Protein AF-A0A661IYS6-F1 (afdb_monomer_lite)

Radius of gyration: 34.58 Å; chains: 1; bounding box: 95×58×85 Å

pLDDT: mean 70.03, std 17.92, range [34.12, 94.81]

Secondary structure (DSSP, 8-state):
------------------PPP----------------PPP-PPPPPPPPP----PPPHHHHHTTSPPPPTTS--PPPS-TT--EEEEEEE--GGGGSS-SS-S-TTSSB-TTSPBPPTHHHHHHHHHHHHTTS-TTSEEEEEEEETTEEEEEEEEETT--

Sequence (160 aa):
MKYIYIFVAALLVWGCGSEPPSSTQSQSTSQSQSTSQAPTPQSPAPEPPPKVVKTKTREDWIRIWPEPDPSIVVELADNIYACNYLVIFDGSGSMNFDYCGAESNKIGRKANGEPMVRMDLILPAAQAFVDKVPPDANLGFMKFEGGKLYEVVPLGLNNR

Foldseek 3Di:
DDDDDDDDDDDDDDDDDDDDDDDDDDDDDDDDDDDDDDDDDDDDDDDPPDPPPPDQDPVNVVVVDDDDDPVDDDDDDPDPPAAWAEAEAEPPPCQQDDAPDDDDDPPQADPVGDGHGNVNVPVVVVVVVVVPRDQRHWYWYWYQDPNDIDTPGPTGHPPD

Structure (mmCIF, N/CA/C/O backbone):
data_AF-A0A661IYS6-F1
#
_entry.id   AF-A0A661IYS6-F1
#
loop_
_atom_site.group_PDB
_atom_site.id
_atom_site.type_symbol
_atom_site.label_atom_id
_atom_site.label_alt_id
_atom_site.label_comp_id
_atom_site.label_asym_id
_atom_site.label_entity_id
_atom_site.label_seq_id
_atom_site.pdbx_PDB_ins_code
_atom_site.Cartn_x
_atom_site.Cartn_y
_atom_site.Cartn_z
_atom_site.occupancy
_atom_site.B_iso_or_equiv
_atom_site.auth_seq_id
_atom_site.auth_comp_id
_atom_site.auth_asym_id
_atom_site.auth_atom_id
_atom_site.pdbx_PDB_model_num
ATOM 1 N N . MET A 1 1 ? 68.172 -14.689 -40.609 1.00 39.03 1 MET A N 1
ATOM 2 C CA .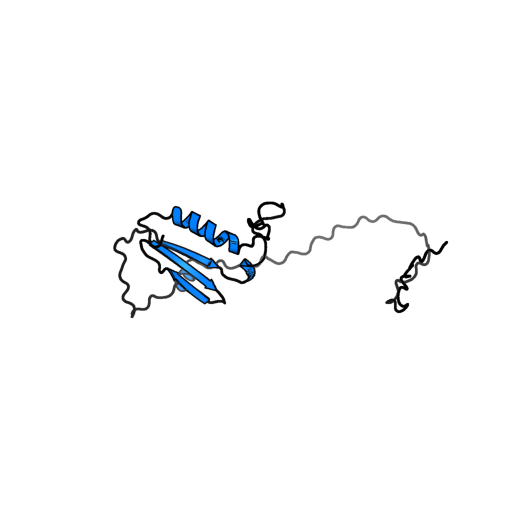 MET A 1 1 ? 67.458 -14.859 -41.895 1.00 39.03 1 MET A CA 1
ATOM 3 C C . MET A 1 1 ? 65.967 -14.778 -41.564 1.00 39.03 1 MET A C 1
ATOM 5 O O . MET A 1 1 ? 65.540 -15.567 -40.738 1.00 39.03 1 MET A O 1
ATOM 9 N N . LYS A 1 2 ? 65.294 -13.635 -41.804 1.00 40.12 2 LYS A N 1
ATOM 10 C CA . LYS A 1 2 ? 64.284 -13.430 -42.882 1.00 40.12 2 LYS A CA 1
ATOM 11 C C . LYS A 1 2 ? 63.330 -14.643 -42.963 1.00 40.12 2 LYS A C 1
ATOM 13 O O . LYS A 1 2 ? 63.818 -15.729 -43.228 1.00 40.12 2 LYS A O 1
ATOM 18 N N . TYR A 1 3 ? 62.027 -14.558 -42.676 1.00 51.91 3 TYR A N 1
ATOM 19 C CA . TYR A 1 3 ? 61.028 -13.702 -43.328 1.00 51.91 3 TYR A CA 1
ATOM 20 C C . TYR A 1 3 ? 59.819 -13.358 -42.437 1.00 51.91 3 TYR A C 1
ATOM 22 O O . TYR A 1 3 ? 59.390 -14.129 -41.587 1.00 51.91 3 TYR A O 1
ATOM 30 N N . ILE A 1 4 ? 59.291 -12.168 -42.711 1.00 53.62 4 ILE A N 1
ATOM 31 C CA . ILE A 1 4 ? 58.064 -11.541 -42.220 1.00 53.62 4 ILE A CA 1
ATOM 32 C C . ILE A 1 4 ? 56.862 -12.143 -42.966 1.00 53.62 4 ILE A C 1
ATOM 34 O O . ILE A 1 4 ? 56.908 -12.215 -44.191 1.00 53.62 4 ILE A O 1
ATOM 38 N N . TYR A 1 5 ? 55.778 -12.484 -42.262 1.00 55.62 5 TYR A N 1
ATOM 39 C CA . TYR A 1 5 ? 54.462 -12.711 -42.874 1.00 55.62 5 TYR A CA 1
ATOM 40 C C . TYR A 1 5 ? 53.433 -11.786 -42.222 1.00 55.62 5 TYR A C 1
ATOM 42 O O . TYR A 1 5 ? 53.013 -11.987 -41.086 1.00 55.62 5 TYR A O 1
ATOM 50 N N . ILE A 1 6 ? 53.071 -10.736 -42.957 1.00 54.62 6 ILE A N 1
ATOM 51 C CA . ILE A 1 6 ? 51.971 -9.823 -42.646 1.00 54.62 6 ILE A CA 1
ATOM 52 C C . ILE A 1 6 ? 50.702 -10.458 -43.221 1.00 54.62 6 ILE A C 1
ATOM 54 O O . ILE A 1 6 ? 50.593 -10.616 -44.436 1.00 54.62 6 ILE A O 1
ATOM 58 N N . PHE A 1 7 ? 49.739 -10.808 -42.369 1.00 50.75 7 PHE A N 1
ATOM 59 C CA . PHE A 1 7 ? 48.382 -11.143 -42.802 1.00 50.75 7 PHE A CA 1
ATOM 60 C C . PHE A 1 7 ? 47.568 -9.848 -42.922 1.00 50.75 7 PHE A C 1
ATOM 62 O O . PHE A 1 7 ? 47.077 -9.316 -41.930 1.00 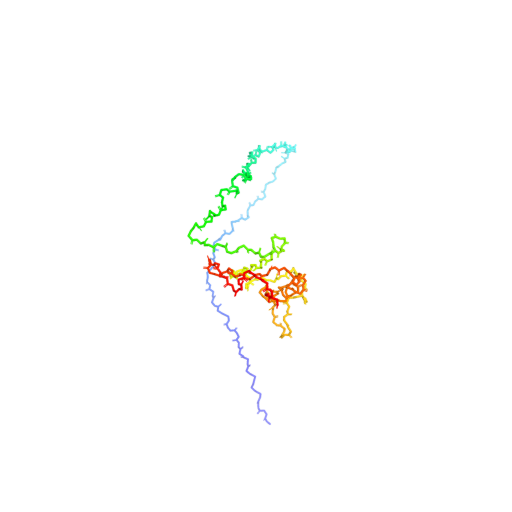50.75 7 PHE A O 1
ATOM 69 N N . VAL A 1 8 ? 47.443 -9.331 -44.147 1.00 50.66 8 VAL A N 1
ATOM 70 C CA . VAL A 1 8 ? 46.442 -8.315 -44.504 1.00 50.66 8 VAL A CA 1
ATOM 71 C C . VAL A 1 8 ? 45.202 -9.061 -44.990 1.00 50.66 8 VAL A C 1
ATOM 73 O O . VAL A 1 8 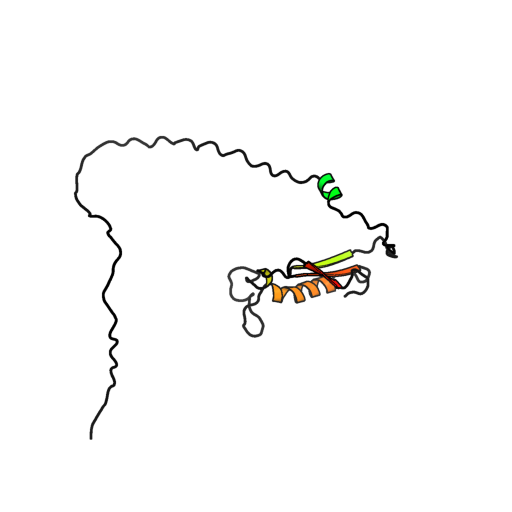? 45.172 -9.550 -46.116 1.00 50.66 8 VAL A O 1
ATOM 76 N N . ALA A 1 9 ? 44.185 -9.182 -44.139 1.00 50.03 9 ALA A N 1
ATOM 77 C CA . ALA A 1 9 ? 42.870 -9.652 -44.560 1.00 50.03 9 ALA A CA 1
ATOM 78 C C . ALA A 1 9 ? 42.061 -8.449 -45.061 1.00 50.03 9 ALA A C 1
ATOM 80 O O . ALA A 1 9 ? 41.634 -7.593 -44.286 1.00 50.03 9 ALA A O 1
ATOM 81 N N . ALA A 1 10 ? 41.916 -8.369 -46.381 1.00 56.62 10 ALA A N 1
ATOM 82 C CA . ALA A 1 10 ? 41.143 -7.358 -47.080 1.00 56.62 10 ALA A CA 1
ATOM 83 C C . ALA A 1 10 ? 39.633 -7.562 -46.857 1.00 56.62 10 ALA A C 1
ATOM 85 O O . ALA A 1 10 ? 39.087 -8.630 -47.130 1.00 56.62 10 ALA A O 1
ATOM 86 N N . LEU A 1 11 ? 38.964 -6.503 -46.397 1.00 51.97 11 LEU A N 1
ATOM 87 C CA . LEU A 1 11 ? 37.512 -6.341 -46.432 1.00 51.97 11 LEU A CA 1
ATOM 88 C C . LEU A 1 11 ? 37.061 -6.173 -47.892 1.00 51.97 11 LEU A C 1
ATOM 90 O O . LEU A 1 11 ? 37.184 -5.090 -48.461 1.00 51.97 11 LEU A O 1
ATOM 94 N N . LEU A 1 12 ? 36.533 -7.240 -48.494 1.00 48.69 12 LEU A N 1
ATOM 95 C CA . LEU A 1 12 ? 35.749 -7.152 -49.727 1.00 48.69 12 LEU A CA 1
ATOM 96 C C . LEU A 1 12 ? 34.286 -6.911 -49.353 1.00 48.69 12 LEU A C 1
ATOM 98 O O . LEU A 1 12 ? 33.567 -7.817 -48.935 1.00 48.69 12 LEU A O 1
ATOM 102 N N . VAL A 1 13 ? 33.888 -5.647 -49.471 1.00 54.22 13 VAL A N 1
ATOM 103 C CA . VAL A 1 13 ? 32.519 -5.168 -49.304 1.00 54.22 13 VAL A CA 1
ATOM 104 C C . VAL A 1 13 ? 31.660 -5.679 -50.462 1.00 54.22 13 VAL A C 1
ATOM 106 O O . VAL A 1 13 ? 32.040 -5.616 -51.630 1.00 54.22 13 VAL A O 1
ATOM 109 N N . TRP A 1 14 ? 30.502 -6.210 -50.085 1.00 53.72 14 TRP A N 1
ATOM 110 C CA . TRP A 1 14 ? 29.400 -6.651 -50.927 1.00 53.72 14 TRP A CA 1
ATOM 111 C C . TRP A 1 14 ? 28.951 -5.621 -51.975 1.00 53.72 14 TRP A C 1
ATOM 113 O O . TRP A 1 14 ? 28.755 -4.451 -51.668 1.00 53.72 14 TRP A O 1
ATOM 123 N N . GLY A 1 15 ? 28.666 -6.132 -53.176 1.00 38.19 15 GLY A N 1
ATOM 124 C CA . GLY A 1 15 ? 27.285 -6.229 -53.668 1.00 38.19 15 GLY A CA 1
ATOM 125 C C . GLY A 1 15 ? 26.563 -4.923 -53.995 1.00 38.19 15 GLY A C 1
ATOM 126 O O . GLY A 1 15 ? 25.938 -4.310 -53.141 1.00 38.19 15 GLY A O 1
ATOM 127 N N . CYS A 1 16 ? 26.584 -4.576 -55.280 1.00 45.84 16 CYS A N 1
ATOM 128 C CA . CYS A 1 16 ? 25.789 -3.535 -55.924 1.00 45.84 16 CYS A CA 1
ATOM 129 C C . CYS A 1 16 ? 24.354 -4.039 -56.232 1.00 45.84 16 CYS A C 1
ATOM 131 O O . CYS A 1 16 ? 24.205 -5.166 -56.703 1.00 45.84 16 CYS A O 1
ATOM 133 N N . GLY A 1 17 ? 23.334 -3.189 -56.034 1.00 34.12 17 GLY A N 1
ATOM 134 C CA . GLY A 1 17 ? 21.924 -3.378 -56.444 1.00 34.12 17 GLY A CA 1
ATOM 135 C C . GLY A 1 17 ? 20.960 -3.414 -55.244 1.00 34.12 17 GLY A C 1
ATOM 136 O O . GLY A 1 17 ? 21.102 -4.267 -54.381 1.00 34.12 17 GLY A O 1
ATOM 137 N N . SER A 1 18 ? 19.953 -2.549 -55.070 1.00 46.25 18 SER A N 1
ATOM 138 C CA . SER A 1 18 ? 19.134 -1.783 -56.026 1.00 46.25 18 SER A CA 1
ATOM 139 C C . SER A 1 18 ? 18.578 -0.527 -55.325 1.00 46.25 18 SER A C 1
ATOM 141 O O . SER A 1 18 ? 18.021 -0.647 -54.234 1.00 46.25 18 SER A O 1
ATOM 143 N N . GLU A 1 19 ? 18.715 0.658 -55.925 1.00 54.50 19 GLU A N 1
ATOM 144 C CA . GLU A 1 19 ? 18.159 1.923 -55.409 1.00 54.50 19 GLU A CA 1
ATOM 145 C C . GLU A 1 19 ? 16.643 2.066 -55.706 1.00 54.50 19 GLU A C 1
ATOM 147 O O . GLU A 1 19 ? 16.193 1.660 -56.781 1.00 54.50 19 GLU A O 1
ATOM 152 N N . PRO A 1 20 ? 15.845 2.653 -54.787 1.00 55.69 20 PRO A N 1
ATOM 153 C CA . PRO A 1 20 ? 14.445 3.043 -55.010 1.00 55.69 20 PRO A CA 1
ATOM 154 C C . PRO A 1 20 ? 14.317 4.390 -55.770 1.00 55.69 20 PRO A C 1
ATOM 156 O O . PRO A 1 20 ? 15.289 5.140 -55.860 1.00 55.69 20 PRO A O 1
ATOM 159 N N . PRO A 1 21 ? 13.141 4.725 -56.346 1.00 50.56 21 PRO A N 1
ATOM 160 C CA . PRO A 1 21 ? 13.061 5.661 -57.468 1.00 50.56 21 PRO A CA 1
ATOM 161 C C . PRO A 1 21 ? 13.021 7.156 -57.095 1.00 50.56 21 PRO A C 1
ATOM 163 O O . PRO A 1 21 ? 12.292 7.587 -56.207 1.00 50.56 21 PRO A O 1
ATOM 166 N N . SER A 1 22 ? 13.758 7.918 -57.910 1.00 38.44 22 SER A N 1
ATOM 167 C CA . SER A 1 22 ? 13.455 9.227 -58.516 1.00 38.44 22 SER A CA 1
ATOM 168 C C . SER A 1 22 ? 12.978 10.393 -57.636 1.00 38.44 22 SER A C 1
ATOM 170 O O . SER A 1 22 ? 11.784 10.601 -57.440 1.00 38.44 22 SER A O 1
ATOM 172 N N . SER A 1 23 ? 13.911 11.297 -57.309 1.00 40.31 23 SER A N 1
ATOM 173 C CA . SER A 1 23 ? 13.616 12.729 -57.165 1.00 40.31 23 SER A CA 1
ATOM 174 C C . SER A 1 23 ? 13.822 13.443 -58.505 1.00 40.31 23 SER A C 1
ATOM 176 O O . SER A 1 23 ? 14.923 13.475 -59.057 1.00 40.31 23 SER A O 1
ATOM 178 N N . THR A 1 24 ? 12.722 13.978 -59.018 1.00 39.03 24 THR A N 1
ATOM 179 C CA . THR A 1 24 ? 12.551 14.690 -60.284 1.00 39.03 24 THR A CA 1
ATOM 180 C C . THR A 1 24 ? 13.471 15.904 -60.460 1.00 39.03 24 THR A C 1
ATOM 182 O O . THR A 1 24 ? 13.742 16.657 -59.530 1.00 39.03 24 THR A O 1
ATOM 185 N N . GLN A 1 25 ? 13.894 16.057 -61.717 1.00 37.09 25 GLN A N 1
ATOM 186 C CA . GLN A 1 25 ? 14.645 17.128 -62.372 1.00 37.09 25 GLN A CA 1
ATOM 187 C C . GLN A 1 25 ? 14.477 18.548 -61.805 1.00 37.09 25 GLN A C 1
ATOM 189 O O . GLN A 1 25 ? 13.380 19.100 -61.762 1.00 37.09 25 GLN A O 1
ATOM 194 N N . SER A 1 26 ? 15.619 19.197 -61.570 1.00 38.84 26 SER A N 1
ATOM 195 C CA . SER A 1 26 ? 15.759 20.648 -61.684 1.00 38.84 26 SER A CA 1
ATOM 196 C C . SER A 1 26 ? 15.816 21.035 -63.161 1.00 38.84 26 SER A C 1
ATOM 198 O O . SER A 1 26 ? 16.759 20.661 -63.861 1.00 38.84 26 SER A O 1
ATOM 200 N N . GLN A 1 27 ? 14.858 21.835 -63.629 1.00 36.66 27 GLN A N 1
ATOM 201 C CA . GLN A 1 27 ? 15.044 22.625 -64.839 1.00 36.66 27 GLN A CA 1
ATOM 202 C C . GLN A 1 27 ? 14.349 23.986 -64.745 1.00 36.66 27 GLN A C 1
ATOM 204 O O . GLN A 1 27 ? 13.167 24.095 -64.444 1.00 36.66 27 GLN A O 1
ATOM 209 N N . SER A 1 28 ? 15.145 24.986 -65.117 1.00 34.22 28 SER A N 1
ATOM 210 C CA . SER A 1 28 ? 14.790 26.271 -65.710 1.00 34.22 28 SER A CA 1
ATOM 211 C C . SER A 1 28 ? 14.315 27.421 -64.817 1.00 34.22 28 SER A C 1
ATOM 213 O O . SER A 1 28 ? 13.164 27.556 -64.416 1.00 34.22 28 SER A O 1
ATOM 215 N N . THR A 1 29 ? 15.256 28.347 -64.665 1.00 35.69 29 THR A N 1
ATOM 216 C CA . THR A 1 29 ? 15.089 29.799 -64.644 1.00 35.69 29 THR A CA 1
ATOM 217 C C . THR A 1 29 ? 13.935 30.298 -65.524 1.00 35.69 29 THR A C 1
ATOM 219 O O . THR A 1 29 ? 13.868 29.998 -66.717 1.00 35.69 29 THR A O 1
ATOM 222 N N . SER A 1 30 ? 13.093 31.159 -64.950 1.00 37.12 30 SER A N 1
ATOM 223 C CA . SER A 1 30 ? 12.385 32.241 -65.642 1.00 37.12 30 SER A CA 1
ATOM 224 C C . SER A 1 30 ? 12.054 33.339 -64.630 1.00 37.12 30 SER A C 1
ATOM 226 O O . SER A 1 30 ? 11.348 33.117 -63.652 1.00 37.12 30 SER A O 1
ATOM 228 N N . GLN A 1 31 ? 12.622 34.523 -64.860 1.00 44.84 31 GLN A N 1
ATOM 229 C CA . GLN A 1 31 ? 12.213 35.775 -64.231 1.00 44.84 31 GLN A CA 1
ATOM 230 C C . GLN A 1 31 ? 10.828 36.174 -64.750 1.00 44.84 31 GLN A C 1
ATOM 232 O O . GLN A 1 31 ? 10.605 36.163 -65.960 1.00 44.84 31 GLN A O 1
ATOM 237 N N . SER A 1 32 ? 9.948 36.633 -63.861 1.00 40.59 32 SER A N 1
ATOM 238 C CA . SER A 1 32 ? 9.062 37.775 -64.123 1.00 40.59 32 SER A CA 1
ATOM 239 C C . SER A 1 32 ? 8.579 38.401 -62.813 1.00 40.59 32 SER A C 1
ATOM 241 O O . SER A 1 32 ? 8.354 37.724 -61.815 1.00 40.59 32 SER A O 1
ATOM 243 N N . GLN A 1 33 ? 8.541 39.730 -62.845 1.00 43.66 33 GLN A N 1
ATOM 244 C CA . GLN A 1 33 ? 8.348 40.695 -61.765 1.00 43.66 33 GLN A CA 1
ATOM 245 C C . GLN A 1 33 ? 6.900 40.794 -61.254 1.00 43.66 33 GLN A C 1
ATOM 247 O O . GLN A 1 33 ? 5.970 40.482 -61.987 1.00 43.66 33 GLN A O 1
ATOM 252 N N . SER A 1 34 ? 6.771 41.447 -60.084 1.00 41.19 34 SER A N 1
ATOM 253 C CA . SER A 1 34 ? 5.598 42.199 -59.584 1.00 41.19 34 SER A CA 1
ATOM 254 C C . SER A 1 34 ? 4.367 41.363 -59.203 1.00 41.19 34 SER A C 1
ATOM 256 O O . SER A 1 34 ? 3.945 40.489 -59.936 1.00 41.19 34 SER A O 1
ATOM 258 N N . THR A 1 35 ? 3.697 41.539 -58.064 1.00 38.97 35 THR A N 1
ATOM 259 C CA . THR A 1 35 ? 3.549 42.668 -57.131 1.00 38.97 35 THR A CA 1
ATOM 260 C C . THR A 1 35 ? 3.258 42.115 -55.733 1.00 38.97 35 THR A C 1
ATOM 262 O O . THR A 1 35 ? 2.560 41.116 -55.589 1.00 38.97 35 THR A O 1
ATOM 265 N N . SER A 1 36 ? 3.750 42.806 -54.704 1.00 52.50 36 SER A N 1
ATOM 266 C CA . SER A 1 36 ? 3.432 42.556 -53.298 1.00 52.50 36 SER A CA 1
ATOM 267 C C . SER A 1 36 ? 1.929 42.748 -53.041 1.00 52.50 36 SER A C 1
ATOM 269 O O . SER A 1 36 ? 1.430 43.871 -53.106 1.00 52.50 36 SER A O 1
ATOM 271 N N . GLN A 1 37 ? 1.208 41.663 -52.757 1.00 50.25 37 GLN A N 1
ATOM 272 C CA . GLN A 1 37 ? -0.069 41.709 -52.045 1.00 50.25 37 GLN A CA 1
ATOM 273 C C . GLN A 1 37 ? 0.142 41.049 -50.685 1.00 50.25 37 GLN A C 1
ATOM 275 O O . GLN A 1 37 ? 0.554 39.894 -50.595 1.00 50.25 37 GLN A O 1
ATOM 280 N N . ALA A 1 38 ? -0.095 41.818 -49.624 1.00 53.00 38 ALA A N 1
ATOM 281 C CA . ALA A 1 38 ? -0.054 41.327 -48.257 1.00 53.00 38 ALA A CA 1
ATOM 282 C C . ALA A 1 38 ? -1.071 40.182 -48.081 1.00 53.00 38 ALA A C 1
ATOM 284 O O . ALA A 1 38 ? -2.215 40.329 -48.523 1.00 53.00 38 ALA A O 1
ATOM 285 N N . PRO A 1 39 ? -0.706 39.060 -47.437 1.00 53.09 39 PRO A N 1
ATOM 286 C CA . PRO A 1 39 ? -1.667 38.012 -47.137 1.00 53.09 39 PRO A CA 1
ATOM 287 C C . PRO A 1 39 ? -2.719 38.567 -46.173 1.00 53.09 39 PRO A C 1
ATOM 289 O O . PRO A 1 39 ? -2.406 39.044 -45.082 1.00 53.09 39 PRO A O 1
ATOM 292 N N . THR A 1 40 ? -3.981 38.535 -46.590 1.00 54.28 40 THR A N 1
ATOM 293 C CA . THR A 1 40 ? -5.114 38.831 -45.711 1.00 54.28 40 THR A CA 1
ATOM 294 C C . THR A 1 40 ? -5.171 37.742 -44.631 1.00 54.28 40 THR A C 1
ATOM 296 O O . THR A 1 40 ? -5.110 36.563 -44.986 1.00 54.28 40 THR A O 1
ATOM 299 N N . PRO A 1 41 ? -5.278 38.074 -43.331 1.00 60.22 41 PRO A N 1
ATOM 300 C CA . PRO A 1 41 ? -5.401 37.061 -42.288 1.00 60.22 41 PRO A CA 1
ATOM 301 C C . PRO A 1 41 ? -6.686 36.255 -42.505 1.00 60.22 41 PRO A C 1
ATOM 303 O O . PRO A 1 41 ? -7.787 36.792 -42.381 1.00 60.22 41 PRO A O 1
ATOM 306 N N . GLN A 1 42 ? -6.572 34.968 -42.839 1.00 60.97 42 GLN A N 1
ATOM 307 C CA . GLN A 1 42 ? -7.714 34.064 -42.744 1.00 60.97 42 GLN A CA 1
ATOM 308 C C . GLN A 1 42 ? -8.046 33.884 -41.262 1.00 60.97 42 GLN A C 1
ATOM 310 O O . GLN A 1 42 ? -7.218 33.425 -40.477 1.00 60.97 42 GLN A O 1
ATOM 315 N N . SER A 1 43 ? -9.260 34.287 -40.886 1.00 68.25 43 SER A N 1
ATOM 316 C CA . SER A 1 43 ? -9.815 34.039 -39.557 1.00 68.25 43 SER A CA 1
ATOM 317 C C . SER A 1 43 ? -9.783 32.530 -39.266 1.00 68.25 43 SER A C 1
ATOM 319 O O . SER A 1 43 ? -10.218 31.761 -40.129 1.00 68.25 43 SER A O 1
ATOM 321 N N . PRO A 1 44 ? -9.309 32.082 -38.088 1.00 68.62 44 PRO A N 1
ATOM 322 C CA . PRO A 1 44 ? -9.367 30.674 -37.709 1.00 68.62 44 PRO A CA 1
ATOM 323 C C . PRO A 1 44 ? -10.811 30.164 -37.761 1.00 68.62 44 PRO A C 1
ATOM 325 O O . PRO A 1 44 ? -11.737 30.869 -37.349 1.00 68.62 44 PRO A O 1
ATOM 328 N N . ALA A 1 45 ? -11.004 28.950 -38.283 1.00 76.06 45 ALA A N 1
ATOM 329 C CA . ALA A 1 45 ? -12.293 28.270 -38.235 1.00 76.06 45 ALA A CA 1
ATOM 330 C C . ALA A 1 45 ? -12.750 28.117 -36.768 1.00 76.06 45 ALA A C 1
ATOM 332 O O . ALA A 1 45 ? -11.902 27.878 -35.904 1.00 76.06 45 ALA A O 1
ATOM 333 N N . PRO A 1 46 ? -14.056 28.251 -36.468 1.00 72.06 46 PRO A N 1
ATOM 334 C CA . PRO A 1 46 ? -14.552 28.116 -35.105 1.00 72.06 46 PRO A CA 1
ATOM 335 C C . PRO A 1 46 ? -14.239 26.717 -34.566 1.00 72.06 46 PRO A C 1
ATOM 337 O O . PRO A 1 46 ? -14.594 25.703 -35.168 1.00 72.06 46 PRO A O 1
ATOM 340 N N . GLU A 1 47 ? -13.543 26.686 -33.433 1.00 73.94 47 GLU A N 1
ATOM 341 C CA . GLU A 1 47 ? -13.170 25.468 -32.724 1.00 73.94 47 GLU A CA 1
ATOM 342 C C . GLU A 1 47 ? -14.444 24.727 -32.266 1.00 73.94 47 GLU A C 1
ATOM 344 O O . GLU A 1 47 ? -15.397 25.375 -31.813 1.00 73.94 47 GLU A O 1
ATOM 349 N N . PRO A 1 48 ? -14.528 23.388 -32.415 1.00 75.62 48 PRO A N 1
ATOM 350 C CA . PRO A 1 48 ? -15.700 22.636 -31.984 1.00 75.62 48 PRO A CA 1
ATOM 351 C C . PRO A 1 48 ? -15.940 22.852 -30.483 1.00 75.62 48 PRO A C 1
ATOM 353 O O . PRO A 1 48 ? -14.979 22.903 -29.712 1.00 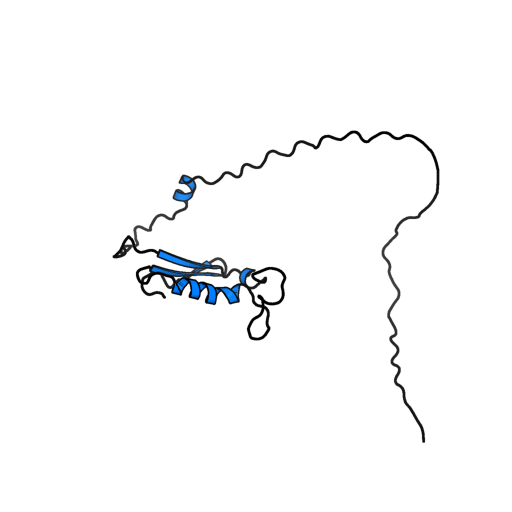75.62 48 PRO A O 1
ATOM 356 N N . PRO A 1 49 ? -17.209 22.967 -30.047 1.00 77.06 49 PRO A N 1
ATOM 357 C CA . PRO A 1 49 ? -17.513 23.251 -28.655 1.00 77.06 49 PRO A CA 1
ATOM 358 C C . PRO A 1 49 ? -16.887 22.179 -27.753 1.00 77.06 49 PRO A C 1
ATOM 360 O O . PRO A 1 49 ? -16.923 20.989 -28.097 1.00 77.06 49 PRO A O 1
ATOM 363 N N . PRO A 1 50 ? -16.317 22.575 -26.601 1.00 72.44 50 PRO A N 1
ATOM 364 C CA . PRO A 1 50 ? -15.653 21.646 -25.705 1.00 72.44 50 PRO A CA 1
ATOM 365 C C . PRO A 1 50 ? -16.625 20.533 -25.312 1.00 72.44 50 PRO A C 1
ATOM 367 O O . PRO A 1 50 ? -17.752 20.790 -24.880 1.00 72.44 50 PRO A O 1
ATOM 370 N N . LYS A 1 51 ? -16.191 19.275 -25.468 1.00 68.50 51 LYS A N 1
ATOM 371 C CA . LYS A 1 51 ? -16.938 18.120 -24.963 1.00 68.50 51 LYS A CA 1
ATOM 372 C C . LYS A 1 51 ? -17.096 18.293 -23.457 1.00 68.50 51 LYS A C 1
ATOM 374 O O . LYS A 1 51 ? -16.137 18.135 -22.707 1.00 68.50 51 LYS A O 1
ATOM 379 N N . VAL A 1 52 ? -18.316 18.597 -23.025 1.00 60.25 52 VAL A N 1
ATOM 380 C CA . VAL A 1 52 ? -18.683 18.619 -21.611 1.00 60.25 52 VAL A CA 1
ATOM 381 C C . VAL A 1 52 ? -18.566 17.188 -21.094 1.00 60.25 52 VAL A C 1
ATOM 383 O O . VAL A 1 52 ? -19.452 16.357 -21.306 1.00 60.25 52 VAL A O 1
ATOM 386 N N . VAL A 1 53 ? -17.442 16.876 -20.453 1.00 60.97 53 VAL A N 1
ATOM 387 C CA . VAL A 1 53 ? -17.296 15.643 -19.682 1.00 60.97 53 VAL A CA 1
ATOM 388 C C . VAL A 1 53 ? -18.241 15.789 -18.497 1.00 60.97 53 VAL A C 1
ATOM 390 O O . VAL A 1 53 ? -18.020 16.622 -17.622 1.00 60.97 53 VAL A O 1
ATOM 393 N N . LYS A 1 54 ? -19.344 15.036 -18.502 1.00 63.22 54 LYS A N 1
ATOM 394 C CA . LYS A 1 54 ? -20.272 15.014 -17.371 1.00 63.22 54 LYS A CA 1
ATOM 395 C C . LYS A 1 54 ? -19.525 14.462 -16.160 1.00 63.22 54 LYS A C 1
ATOM 397 O O . LYS A 1 54 ? -19.253 13.266 -16.087 1.00 63.22 54 LYS A O 1
ATOM 402 N N . THR A 1 55 ? -19.174 15.343 -15.233 1.00 65.31 55 THR A N 1
ATOM 403 C CA . THR A 1 55 ? -18.666 14.963 -13.918 1.00 65.31 55 THR A CA 1
ATOM 404 C C . THR A 1 55 ? -19.753 14.153 -13.219 1.00 65.31 55 THR A C 1
ATOM 406 O O . THR A 1 55 ? -20.867 14.650 -13.054 1.00 65.31 55 THR A O 1
ATOM 409 N N . LYS A 1 56 ? -19.453 12.897 -12.859 1.00 71.75 56 LYS A N 1
ATOM 410 C CA . LYS A 1 56 ? -20.369 12.040 -12.090 1.00 71.75 56 LYS A CA 1
ATOM 411 C C . LYS A 1 56 ? -20.808 12.771 -10.823 1.00 71.75 56 LYS A C 1
ATOM 413 O O . LYS A 1 56 ? -19.954 13.322 -10.119 1.00 71.75 56 LYS A O 1
ATOM 418 N N . THR A 1 57 ? -22.107 12.791 -10.543 1.00 71.81 57 THR A N 1
ATOM 419 C CA . THR A 1 57 ? -22.631 13.463 -9.348 1.00 71.81 57 THR A CA 1
ATOM 420 C C . THR A 1 57 ? -22.386 12.610 -8.103 1.00 71.81 57 THR A C 1
ATOM 422 O O . THR A 1 57 ? -22.068 11.424 -8.194 1.00 71.81 57 THR A O 1
ATOM 425 N N . ARG A 1 58 ? -22.517 13.194 -6.907 1.00 63.34 58 ARG A N 1
ATOM 426 C CA . ARG A 1 58 ? -22.374 12.463 -5.634 1.00 63.34 58 ARG A CA 1
ATOM 427 C C . ARG A 1 58 ? -23.333 11.269 -5.558 1.00 63.34 58 ARG A C 1
ATOM 429 O O . ARG A 1 58 ? -22.980 10.223 -5.025 1.00 63.34 58 ARG A O 1
ATOM 436 N N . GLU A 1 59 ? -24.523 11.419 -6.118 1.00 72.00 59 GLU A N 1
ATOM 437 C CA . GLU A 1 59 ? -25.565 10.397 -6.176 1.00 72.00 59 GLU A CA 1
ATOM 438 C C . GLU A 1 59 ? -25.169 9.239 -7.103 1.00 72.00 59 GLU A C 1
ATOM 440 O O . GLU A 1 59 ? -25.469 8.084 -6.794 1.00 72.00 59 GLU A O 1
ATOM 445 N N . ASP A 1 60 ? -24.438 9.527 -8.187 1.00 69.31 60 ASP A N 1
ATOM 446 C CA . ASP A 1 60 ? -23.848 8.495 -9.044 1.00 69.31 60 ASP A CA 1
ATOM 447 C C . ASP A 1 60 ? -22.777 7.699 -8.289 1.00 69.31 60 ASP A C 1
ATOM 449 O O . ASP A 1 60 ? -22.690 6.488 -8.459 1.00 69.31 60 ASP A O 1
ATOM 453 N N . TRP A 1 61 ? -21.986 8.347 -7.425 1.00 58.78 61 TRP A N 1
ATOM 454 C CA . TRP A 1 61 ? -20.981 7.669 -6.594 1.00 58.78 61 TRP A CA 1
ATOM 455 C C . TRP A 1 61 ? -21.599 6.770 -5.520 1.00 58.78 61 TRP A C 1
ATOM 457 O O . TRP A 1 61 ? -21.092 5.675 -5.287 1.00 58.78 61 TRP A O 1
ATOM 467 N N . ILE A 1 62 ? -22.713 7.191 -4.911 1.00 59.62 62 ILE A N 1
ATOM 468 C CA . ILE A 1 62 ? -23.415 6.411 -3.877 1.00 59.62 62 ILE A CA 1
ATOM 469 C C . ILE A 1 62 ? -23.983 5.101 -4.449 1.00 59.62 62 ILE A C 1
ATOM 471 O O . ILE A 1 62 ? -23.924 4.081 -3.773 1.00 59.62 62 ILE A O 1
ATOM 475 N N . ARG A 1 63 ? -24.465 5.081 -5.701 1.00 60.66 63 ARG A N 1
ATOM 476 C CA . ARG A 1 63 ? -24.968 3.843 -6.342 1.00 60.66 63 ARG A CA 1
ATOM 477 C C . ARG A 1 63 ? -23.886 2.845 -6.747 1.00 60.66 63 ARG A C 1
ATOM 479 O O . ARG A 1 63 ? -24.218 1.719 -7.097 1.00 60.66 63 ARG A O 1
ATOM 486 N N . ILE A 1 64 ? -22.620 3.257 -6.780 1.00 65.19 64 ILE A N 1
ATOM 487 C CA . ILE A 1 64 ? -21.507 2.375 -7.165 1.00 65.19 64 ILE A CA 1
ATOM 488 C C . ILE A 1 64 ? -20.976 1.615 -5.942 1.00 65.19 64 ILE A C 1
ATOM 490 O O . ILE A 1 64 ? -20.249 0.635 -6.098 1.00 65.19 64 ILE A O 1
ATOM 494 N N . TRP A 1 65 ? -21.339 2.038 -4.727 1.00 57.91 65 TRP A N 1
ATOM 495 C CA . TRP A 1 65 ? -20.931 1.328 -3.526 1.00 57.91 65 TRP A CA 1
ATOM 496 C C . TRP A 1 65 ? -21.714 0.013 -3.408 1.00 57.91 65 TRP A C 1
ATOM 498 O O . TRP A 1 65 ? -22.942 0.048 -3.500 1.00 57.91 65 TRP A O 1
ATOM 508 N N . PRO A 1 66 ? -21.045 -1.143 -3.240 1.00 66.12 66 PRO A N 1
ATOM 509 C CA . PRO A 1 66 ? -21.738 -2.419 -3.135 1.00 66.12 66 PRO A CA 1
ATOM 510 C C . PRO A 1 66 ? -22.657 -2.425 -1.911 1.00 66.12 66 PRO A C 1
ATOM 512 O O . PRO A 1 66 ? -22.283 -1.954 -0.834 1.00 66.12 66 PRO A O 1
ATOM 515 N N . GLU A 1 67 ? -23.864 -2.963 -2.085 1.00 74.19 67 GLU A N 1
ATOM 516 C CA . GLU A 1 67 ? -24.759 -3.215 -0.961 1.00 74.19 67 GLU A CA 1
ATOM 517 C C . GLU A 1 67 ? -24.144 -4.313 -0.079 1.00 74.19 67 GLU A C 1
ATOM 519 O O . GLU A 1 67 ? -23.666 -5.322 -0.610 1.00 74.19 67 GLU A O 1
ATOM 524 N N . PRO A 1 68 ? -24.095 -4.125 1.250 1.00 67.88 68 PRO A N 1
ATOM 525 C CA . PRO A 1 68 ? -23.572 -5.143 2.148 1.00 67.88 68 PRO A CA 1
ATOM 526 C C . PRO A 1 68 ? -24.418 -6.417 2.047 1.00 67.88 68 PRO A C 1
ATOM 528 O O . PRO A 1 68 ? -25.647 -6.358 2.061 1.00 67.88 68 PRO A O 1
ATOM 531 N N . ASP A 1 69 ? -23.754 -7.569 1.951 1.00 77.12 69 ASP A N 1
ATOM 532 C CA . ASP A 1 69 ? -24.418 -8.870 1.903 1.00 77.12 69 ASP A CA 1
ATOM 533 C C . ASP A 1 69 ? -25.105 -9.147 3.254 1.00 77.12 69 ASP A C 1
ATOM 535 O O . ASP A 1 69 ? -24.418 -9.260 4.274 1.00 77.12 69 ASP A O 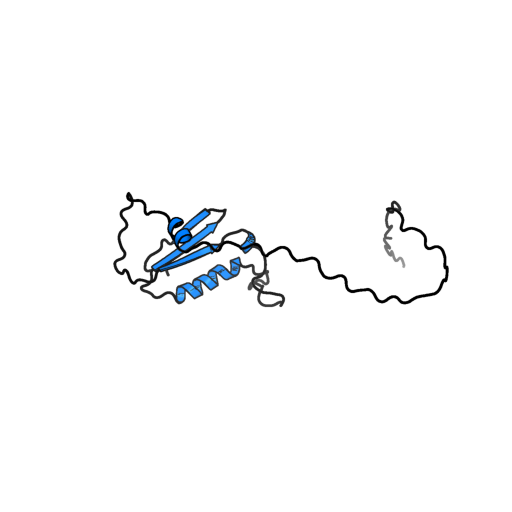1
ATOM 539 N N . PRO A 1 70 ? -26.444 -9.280 3.295 1.00 74.94 70 PRO A N 1
ATOM 540 C CA . PRO A 1 70 ? -27.176 -9.477 4.544 1.00 74.94 70 PRO A CA 1
ATOM 541 C C . PRO A 1 70 ? -26.900 -10.835 5.205 1.00 74.94 70 PRO A C 1
ATOM 543 O O . PRO A 1 70 ? -27.280 -11.032 6.359 1.00 74.94 70 PRO A O 1
ATOM 546 N N . SER A 1 71 ? -26.273 -11.779 4.495 1.00 81.06 71 SER A N 1
ATOM 547 C CA . SER A 1 71 ? -25.862 -13.076 5.044 1.00 81.06 71 SER A CA 1
ATOM 548 C C . SER A 1 71 ? -24.546 -13.018 5.825 1.00 81.06 71 SER A C 1
ATOM 550 O O . SER A 1 71 ? -24.235 -13.947 6.574 1.00 81.06 71 SER A O 1
ATOM 552 N N . ILE A 1 72 ? -23.792 -11.922 5.700 1.00 74.44 72 ILE A N 1
ATOM 553 C CA . ILE A 1 72 ? -22.538 -11.715 6.418 1.00 74.44 72 ILE A CA 1
ATOM 554 C C . ILE A 1 72 ? -22.835 -10.938 7.701 1.00 74.44 72 ILE A C 1
ATOM 556 O O . ILE A 1 72 ? -23.147 -9.748 7.680 1.00 74.44 72 ILE A O 1
ATOM 560 N N . VAL A 1 73 ? -22.706 -11.610 8.845 1.00 75.50 73 VAL A N 1
ATOM 561 C CA . VAL A 1 73 ? -22.704 -10.934 10.147 1.00 75.50 73 VAL A CA 1
ATOM 562 C C . VAL A 1 73 ? -21.357 -10.237 10.300 1.00 75.50 73 VAL A C 1
ATOM 564 O O . VAL A 1 73 ? -20.337 -10.887 10.517 1.00 75.50 73 VAL A O 1
ATOM 567 N N . VAL A 1 74 ? -21.348 -8.914 10.141 1.00 67.81 74 VAL A N 1
ATOM 568 C CA . VAL A 1 74 ? -20.148 -8.097 10.339 1.00 67.81 74 VAL A CA 1
ATOM 569 C C . VAL A 1 74 ? -20.027 -7.775 11.822 1.00 67.81 74 VAL A C 1
ATOM 571 O O . VAL A 1 74 ? -20.868 -7.071 12.383 1.00 67.81 74 VAL A O 1
ATOM 574 N N . GLU A 1 75 ? -18.982 -8.291 12.460 1.00 69.50 75 GLU A N 1
ATOM 575 C CA . GLU A 1 75 ? -18.596 -7.852 13.796 1.00 69.50 75 GLU A CA 1
ATOM 576 C C . GLU A 1 75 ? -18.094 -6.406 13.698 1.00 69.50 75 GLU A C 1
ATOM 578 O O . GLU A 1 75 ? -17.175 -6.095 12.936 1.00 69.50 75 GLU A O 1
ATOM 583 N N . LEU A 1 76 ? -18.770 -5.493 14.396 1.00 69.75 76 LEU A N 1
ATOM 584 C CA . LEU A 1 76 ? -18.375 -4.089 14.416 1.00 69.75 76 LEU A CA 1
ATOM 585 C C . LEU A 1 76 ? -17.083 -3.946 15.217 1.00 69.75 76 LEU A C 1
ATOM 587 O O . LEU A 1 76 ? -16.921 -4.579 16.254 1.00 69.75 76 LEU A O 1
ATOM 591 N N . ALA A 1 77 ? -16.186 -3.079 14.754 1.00 67.75 77 ALA A N 1
ATOM 592 C CA . ALA A 1 77 ? -14.959 -2.793 15.480 1.00 67.75 77 ALA A CA 1
ATOM 593 C C . ALA A 1 77 ? -15.266 -2.198 16.865 1.00 67.75 77 ALA A C 1
ATOM 595 O O . ALA A 1 77 ? -16.100 -1.297 16.985 1.00 67.75 77 ALA A O 1
ATOM 596 N N . ASP A 1 78 ? -14.513 -2.631 17.880 1.00 72.31 78 ASP A N 1
ATOM 597 C CA . ASP A 1 78 ? -14.621 -2.137 19.262 1.00 72.31 78 ASP A CA 1
ATOM 598 C C . ASP A 1 78 ? -14.468 -0.609 19.364 1.00 72.31 78 ASP A C 1
ATOM 600 O O . ASP A 1 78 ? -15.044 0.036 20.241 1.00 72.31 78 ASP A O 1
ATOM 604 N N . ASN A 1 79 ? -13.699 -0.014 18.448 1.00 75.94 79 ASN A N 1
ATOM 605 C CA . ASN A 1 79 ? -13.517 1.425 18.333 1.00 75.94 79 ASN A CA 1
ATOM 606 C C . ASN A 1 79 ? -13.939 1.922 16.944 1.00 75.94 79 ASN A C 1
ATOM 608 O O . ASN A 1 79 ? -13.180 1.843 15.978 1.00 75.94 79 ASN A O 1
ATOM 612 N N . ILE A 1 80 ? -15.125 2.525 16.867 1.00 79.31 80 ILE A N 1
ATOM 613 C CA . ILE A 1 80 ? -15.662 3.117 15.630 1.00 79.31 80 ILE A CA 1
ATOM 614 C C . ILE A 1 80 ? -14.890 4.357 15.147 1.00 79.31 80 ILE A C 1
ATOM 616 O O . ILE A 1 80 ? -15.097 4.805 14.022 1.00 79.31 80 ILE A O 1
ATOM 620 N N . TYR A 1 81 ? -14.014 4.919 15.984 1.00 82.31 81 TYR A N 1
ATOM 621 C CA . TYR A 1 81 ? -13.150 6.049 15.640 1.00 82.31 81 TYR A CA 1
ATOM 622 C C . TYR A 1 81 ? -11.746 5.613 15.215 1.00 82.31 81 TYR A C 1
ATOM 624 O O . TYR A 1 81 ? -10.910 6.471 14.931 1.00 82.31 81 TYR A O 1
ATOM 632 N N . ALA A 1 82 ? -11.464 4.305 15.177 1.00 83.38 82 ALA A N 1
ATOM 633 C CA . ALA A 1 82 ? -10.178 3.810 14.712 1.00 83.38 82 ALA A CA 1
ATOM 634 C C . ALA A 1 82 ? -9.950 4.223 13.251 1.00 83.38 82 ALA A C 1
ATOM 636 O O . ALA A 1 82 ? -10.791 4.003 12.374 1.00 83.38 82 ALA A O 1
ATOM 637 N N . CYS A 1 83 ? -8.790 4.821 12.980 1.00 89.75 83 CYS A N 1
ATOM 638 C CA . CYS A 1 83 ? -8.368 5.105 11.616 1.00 89.75 83 CYS A CA 1
ATOM 639 C C . CYS A 1 83 ? -8.127 3.789 10.869 1.00 89.75 83 CYS A C 1
ATOM 641 O O . CYS A 1 83 ? -7.514 2.868 11.406 1.00 89.75 83 CYS A O 1
ATOM 643 N N . ASN A 1 84 ? -8.580 3.716 9.618 1.00 91.69 84 ASN A N 1
ATOM 644 C CA . ASN A 1 84 ? -8.389 2.555 8.756 1.00 91.69 84 ASN A CA 1
ATOM 645 C C . ASN A 1 84 ? -7.467 2.935 7.599 1.00 91.69 84 ASN A C 1
ATOM 647 O O . ASN A 1 84 ? -7.806 3.800 6.789 1.00 91.69 84 ASN A O 1
ATOM 651 N N . TYR A 1 85 ? -6.315 2.280 7.517 1.00 94.81 85 TYR A N 1
ATOM 652 C CA . TYR A 1 85 ? -5.353 2.448 6.437 1.00 94.81 85 TYR A CA 1
ATOM 653 C C . TYR A 1 85 ? -5.340 1.185 5.581 1.00 94.81 85 TYR A C 1
ATOM 655 O O . TYR A 1 85 ? -5.031 0.099 6.061 1.00 94.81 85 TYR A O 1
ATOM 663 N N . LEU A 1 86 ? -5.663 1.327 4.298 1.00 94.12 86 LEU A N 1
ATOM 664 C CA . LEU A 1 86 ? -5.585 0.240 3.331 1.00 94.12 86 LEU A CA 1
ATOM 665 C C . LEU A 1 86 ? -4.549 0.593 2.270 1.00 94.12 86 LEU A C 1
ATOM 667 O O . LEU A 1 86 ? -4.742 1.533 1.496 1.00 94.12 86 LEU A O 1
ATOM 671 N N . VAL A 1 87 ? -3.449 -0.154 2.238 1.00 93.31 87 VAL A N 1
ATOM 672 C CA . VAL A 1 87 ? -2.406 0.012 1.224 1.00 93.31 87 VAL A CA 1
ATOM 673 C C . VAL A 1 87 ? -2.682 -0.964 0.090 1.00 93.31 87 VAL A C 1
ATOM 675 O O . VAL A 1 87 ? -2.719 -2.177 0.296 1.00 93.31 87 VAL A O 1
ATOM 678 N N . ILE A 1 88 ? -2.879 -0.432 -1.115 1.00 92.00 88 ILE A N 1
ATOM 679 C CA . ILE A 1 88 ? -3.121 -1.231 -2.316 1.00 92.00 88 ILE A CA 1
ATOM 680 C C . ILE A 1 88 ? -1.927 -1.072 -3.247 1.00 92.00 88 ILE A C 1
ATOM 682 O O . ILE A 1 88 ? -1.670 0.018 -3.758 1.00 92.00 88 ILE A O 1
ATOM 686 N N . PHE A 1 89 ? -1.207 -2.165 -3.479 1.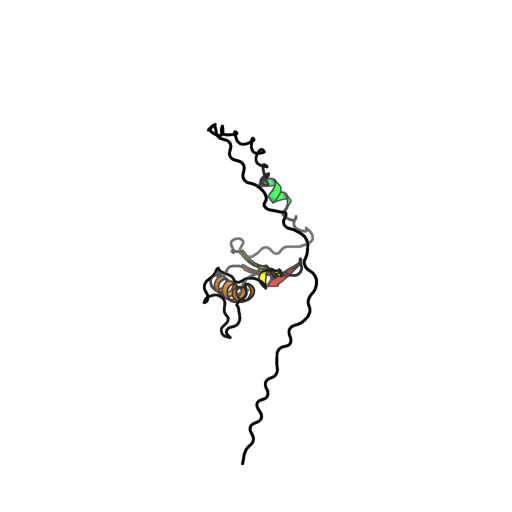00 90.19 89 PHE A N 1
ATOM 687 C CA . PHE A 1 89 ? -0.124 -2.193 -4.450 1.00 90.19 89 PHE A CA 1
ATOM 688 C C . PHE A 1 89 ? -0.664 -2.500 -5.837 1.00 90.19 89 PHE A C 1
ATOM 690 O O . PHE A 1 89 ? -1.238 -3.565 -6.062 1.00 90.19 89 PHE A O 1
ATOM 697 N N . ASP A 1 90 ? -0.441 -1.584 -6.775 1.00 87.00 90 ASP A N 1
ATOM 698 C CA . ASP A 1 90 ? -0.587 -1.906 -8.186 1.00 87.00 90 ASP A CA 1
ATOM 699 C C . ASP A 1 90 ? 0.576 -2.814 -8.603 1.00 87.00 90 ASP A C 1
ATOM 701 O O . ASP A 1 90 ? 1.735 -2.413 -8.577 1.00 87.00 90 ASP A O 1
ATOM 705 N N . GLY A 1 91 ? 0.263 -4.059 -8.935 1.00 83.38 91 GLY A N 1
ATOM 706 C CA . GLY A 1 91 ? 1.169 -5.042 -9.520 1.00 83.38 91 GLY A CA 1
ATOM 707 C C . GLY A 1 91 ? 0.969 -5.172 -11.029 1.00 83.38 91 GLY A C 1
ATOM 708 O O . GLY A 1 91 ? 1.252 -6.226 -11.602 1.00 83.38 91 GLY A O 1
ATOM 709 N N . SER A 1 92 ? 0.427 -4.144 -11.692 1.00 81.50 92 SER A N 1
ATOM 710 C CA . SER A 1 92 ? 0.355 -4.109 -13.149 1.00 81.50 92 SER A CA 1
ATOM 711 C C . SER A 1 92 ? 1.752 -4.212 -13.765 1.00 81.50 92 SER A C 1
ATOM 713 O O . SER A 1 92 ? 2.747 -3.749 -13.206 1.00 81.50 92 SER A O 1
ATOM 715 N N . GLY A 1 93 ? 1.836 -4.781 -14.972 1.00 78.88 93 GLY A N 1
ATOM 716 C CA . GLY A 1 93 ? 3.118 -4.935 -15.666 1.00 78.88 93 GLY A CA 1
ATOM 717 C C . GLY A 1 93 ? 3.885 -3.617 -15.827 1.00 78.88 93 GLY A C 1
ATOM 718 O O . GLY A 1 93 ? 5.108 -3.637 -15.832 1.00 78.88 93 GLY A O 1
ATOM 719 N N . SER A 1 94 ? 3.191 -2.470 -15.868 1.00 78.56 94 SER A N 1
ATOM 720 C CA . SER A 1 94 ? 3.794 -1.133 -15.975 1.00 78.56 94 SER A CA 1
ATOM 721 C C . SER A 1 94 ? 4.703 -0.743 -14.800 1.00 78.56 94 SER A C 1
ATOM 723 O O . SER A 1 94 ? 5.544 0.140 -14.948 1.00 78.56 94 SER A O 1
ATOM 725 N N . MET A 1 95 ? 4.587 -1.417 -13.653 1.00 79.44 95 MET A N 1
ATOM 726 C CA . MET A 1 95 ? 5.441 -1.187 -12.481 1.00 79.44 95 MET A CA 1
ATOM 727 C C . MET A 1 95 ? 6.834 -1.815 -12.612 1.00 79.44 95 MET A C 1
ATOM 729 O O . MET A 1 95 ? 7.765 -1.408 -11.911 1.00 79.44 95 MET A O 1
ATOM 733 N N . ASN A 1 96 ? 6.993 -2.756 -13.548 1.00 78.06 96 ASN A N 1
ATOM 734 C CA . ASN A 1 96 ? 8.281 -3.348 -13.916 1.00 78.06 96 ASN A CA 1
ATOM 735 C C . ASN A 1 96 ? 9.020 -2.554 -15.002 1.00 78.06 96 ASN A C 1
ATOM 737 O O . ASN A 1 96 ? 10.132 -2.927 -15.376 1.00 78.06 96 ASN A O 1
ATOM 741 N N . PHE A 1 97 ? 8.420 -1.480 -15.515 1.00 66.69 97 PHE A N 1
ATOM 742 C CA . PHE A 1 97 ? 8.997 -0.644 -16.559 1.00 66.69 97 PHE A CA 1
ATOM 743 C C . PHE A 1 97 ? 9.097 0.809 -16.080 1.00 66.69 97 PHE A C 1
ATOM 745 O O . PHE A 1 97 ? 8.344 1.250 -15.214 1.00 66.69 97 PHE A O 1
ATOM 752 N N . ASP A 1 98 ? 10.040 1.539 -16.672 1.00 65.38 98 ASP A N 1
ATOM 753 C CA . ASP A 1 98 ? 10.384 2.933 -16.389 1.00 65.38 98 ASP A CA 1
ATOM 754 C C . ASP A 1 98 ? 10.969 3.235 -14.998 1.00 65.38 98 ASP A C 1
ATOM 756 O O . ASP A 1 98 ? 10.598 2.701 -13.952 1.00 65.38 98 ASP A O 1
ATOM 760 N N . TYR A 1 99 ? 11.891 4.192 -15.003 1.00 65.19 99 TYR A N 1
ATOM 761 C CA . TYR A 1 99 ? 12.515 4.753 -13.815 1.00 65.19 99 TYR A CA 1
ATOM 762 C C . TYR A 1 99 ? 11.532 5.707 -13.116 1.00 65.19 99 TYR A C 1
ATOM 764 O O . TYR A 1 99 ? 10.906 6.560 -13.753 1.00 65.19 99 TYR A O 1
ATOM 772 N N . CYS A 1 100 ? 11.389 5.597 -11.794 1.00 60.16 100 CYS A N 1
ATOM 773 C CA . CYS A 1 100 ? 10.737 6.635 -10.996 1.00 60.16 100 CYS A CA 1
ATOM 774 C C . CYS A 1 100 ? 11.640 7.878 -10.961 1.00 60.16 100 CYS A C 1
ATOM 776 O O . CYS A 1 100 ? 12.536 7.969 -10.128 1.00 60.16 100 CYS A O 1
ATOM 778 N N . GLY A 1 101 ? 11.402 8.833 -11.860 1.00 52.00 101 GLY A N 1
ATOM 779 C CA . GLY A 1 101 ? 12.060 10.140 -11.841 1.00 52.00 101 GLY A CA 1
ATOM 780 C C . GLY A 1 101 ? 13.009 10.365 -13.015 1.00 52.00 101 GLY A C 1
ATOM 781 O O . GLY A 1 101 ? 13.835 9.523 -13.353 1.00 52.00 101 GLY A O 1
ATOM 782 N N . ALA A 1 102 ? 12.826 11.526 -13.637 1.00 43.62 102 ALA A N 1
ATOM 783 C CA . ALA A 1 102 ? 13.457 11.989 -14.860 1.00 43.62 102 ALA A CA 1
ATOM 784 C C . ALA A 1 102 ? 14.994 11.958 -14.845 1.00 43.62 102 ALA A C 1
ATOM 786 O O . ALA A 1 102 ? 15.636 12.082 -13.804 1.00 43.62 102 ALA A O 1
ATOM 787 N N . GLU A 1 103 ? 15.547 11.834 -16.052 1.00 51.22 103 GLU A N 1
ATOM 788 C CA . GLU A 1 103 ? 16.877 12.270 -16.493 1.00 51.22 103 GLU A CA 1
ATOM 789 C C . GLU A 1 103 ? 17.769 12.901 -15.408 1.00 51.22 103 GLU A C 1
ATOM 791 O O . GLU A 1 103 ? 17.781 14.110 -15.217 1.00 51.22 103 GLU A O 1
ATOM 796 N N . SER A 1 104 ? 18.528 12.089 -14.669 1.00 48.28 104 SER A N 1
ATOM 797 C CA . SER A 1 104 ? 19.830 12.470 -14.089 1.00 48.28 104 SER A CA 1
ATOM 798 C C . SER A 1 104 ? 20.378 11.343 -13.214 1.00 48.28 104 SER A C 1
ATOM 800 O O . SER A 1 104 ? 20.406 11.405 -11.993 1.00 48.28 104 SER A O 1
ATOM 802 N N . ASN A 1 105 ? 20.838 10.282 -13.871 1.00 50.75 105 ASN A N 1
ATOM 803 C CA . ASN A 1 105 ? 22.111 9.588 -13.632 1.00 50.75 105 ASN A CA 1
ATOM 804 C C . ASN A 1 105 ? 22.535 9.130 -12.215 1.00 50.75 105 ASN A C 1
ATOM 806 O O . ASN A 1 105 ? 23.627 8.571 -12.120 1.00 50.75 105 ASN A O 1
ATOM 810 N N . LYS A 1 106 ? 21.757 9.286 -11.134 1.00 50.66 106 LYS A N 1
ATOM 811 C CA . LYS A 1 106 ? 22.142 8.821 -9.783 1.00 50.66 106 LYS A CA 1
ATOM 812 C C . LYS A 1 106 ? 21.011 8.315 -8.876 1.00 50.66 106 LYS A C 1
ATOM 814 O O . LYS A 1 106 ? 21.333 7.674 -7.886 1.00 50.66 106 LYS A O 1
ATOM 819 N N . ILE A 1 107 ? 19.730 8.523 -9.200 1.00 53.16 107 ILE A N 1
ATOM 820 C CA . ILE A 1 107 ? 18.609 8.027 -8.362 1.00 53.16 107 ILE A CA 1
ATOM 821 C C . ILE A 1 107 ? 18.081 6.652 -8.826 1.00 53.16 107 ILE A C 1
ATOM 823 O O . ILE A 1 107 ? 17.439 5.938 -8.068 1.00 53.16 107 ILE A O 1
ATOM 827 N N . GLY A 1 108 ? 18.412 6.218 -10.044 1.00 63.66 108 GLY A N 1
ATOM 828 C CA . GLY A 1 108 ? 17.834 5.020 -10.660 1.00 63.66 108 GLY A CA 1
ATOM 829 C C . GLY A 1 108 ? 18.715 3.771 -10.663 1.00 63.66 108 GLY A C 1
ATOM 830 O O . GLY A 1 108 ? 18.628 3.023 -11.633 1.00 63.66 108 GLY A O 1
ATOM 831 N N . ARG A 1 109 ? 19.604 3.549 -9.681 1.00 73.62 109 ARG A N 1
ATOM 832 C CA . ARG A 1 109 ? 20.424 2.320 -9.627 1.00 73.62 109 ARG A CA 1
ATOM 833 C C . ARG A 1 109 ? 20.463 1.677 -8.245 1.00 73.62 109 ARG A C 1
ATOM 835 O O . ARG A 1 109 ? 20.628 2.355 -7.237 1.00 73.62 109 ARG A O 1
ATOM 842 N N . LYS A 1 110 ? 20.346 0.351 -8.234 1.00 77.38 110 LYS A N 1
ATOM 843 C CA . LYS A 1 110 ? 20.464 -0.522 -7.068 1.00 77.38 110 LYS A CA 1
ATOM 844 C C . LYS A 1 110 ? 21.906 -0.508 -6.556 1.00 77.38 110 LYS A C 1
ATOM 846 O O . LYS A 1 110 ? 22.830 -0.122 -7.272 1.00 77.38 110 LYS A O 1
ATOM 851 N N . ALA A 1 111 ? 22.121 -1.012 -5.341 1.00 80.62 111 ALA A N 1
ATOM 852 C CA . ALA A 1 111 ? 23.459 -1.123 -4.748 1.00 80.62 111 ALA A CA 1
ATOM 853 C C . ALA A 1 111 ? 24.441 -1.966 -5.593 1.00 80.62 111 ALA A C 1
ATOM 855 O O . ALA A 1 111 ? 25.646 -1.736 -5.548 1.00 80.62 111 ALA A O 1
ATOM 856 N N . ASN A 1 112 ? 23.932 -2.907 -6.395 1.00 82.31 112 ASN A N 1
ATOM 857 C CA . ASN A 1 112 ? 24.711 -3.729 -7.329 1.00 82.31 112 ASN A CA 1
ATOM 858 C C . ASN A 1 112 ? 24.997 -3.033 -8.681 1.00 82.31 112 ASN A C 1
ATOM 860 O O . ASN A 1 112 ? 25.602 -3.633 -9.564 1.00 82.31 112 ASN A O 1
ATOM 864 N N . GLY A 1 113 ? 24.559 -1.783 -8.862 1.00 80.44 113 GLY A N 1
ATOM 865 C CA . GLY A 1 113 ? 24.738 -1.013 -10.089 1.00 80.44 113 GLY A CA 1
ATOM 866 C C . GLY A 1 113 ? 23.687 -1.263 -11.174 1.00 80.44 113 GLY A C 1
ATOM 867 O O . GLY A 1 113 ? 23.748 -0.595 -12.205 1.00 80.44 113 GLY A O 1
ATOM 868 N N . GLU A 1 114 ? 22.718 -2.159 -10.981 1.00 81.00 114 GLU A N 1
ATOM 869 C CA . GLU A 1 114 ? 21.615 -2.361 -11.930 1.00 81.00 114 GLU A CA 1
ATOM 870 C C . GLU A 1 114 ? 20.615 -1.197 -11.899 1.00 81.00 114 GLU A C 1
ATOM 872 O O . GLU A 1 114 ? 20.457 -0.561 -10.859 1.00 81.00 114 GLU A O 1
ATOM 877 N N . PRO A 1 115 ? 19.903 -0.917 -13.003 1.00 77.81 115 PRO A N 1
ATOM 878 C CA . PRO A 1 115 ? 18.726 -0.051 -13.006 1.00 77.81 115 PRO A CA 1
ATOM 879 C C . PRO A 1 115 ? 17.721 -0.368 -11.889 1.00 77.81 115 PRO A C 1
ATOM 881 O O . PRO A 1 115 ? 17.396 -1.531 -11.660 1.00 77.81 115 PRO A O 1
ATOM 884 N N . MET A 1 116 ? 17.195 0.662 -11.228 1.00 77.50 116 MET A N 1
ATOM 885 C CA . MET A 1 116 ? 16.012 0.552 -10.373 1.00 77.50 116 MET A CA 1
ATOM 886 C C . MET A 1 116 ? 14.746 0.755 -11.198 1.00 77.50 116 MET A C 1
ATOM 888 O O . MET A 1 116 ? 14.657 1.701 -11.982 1.00 77.50 116 MET A O 1
ATOM 892 N N . VAL A 1 117 ? 13.756 -0.096 -10.963 1.00 79.12 117 VAL A N 1
ATOM 893 C CA . VAL A 1 117 ? 12.387 0.032 -11.469 1.00 79.12 117 VAL A CA 1
ATOM 894 C C . VAL A 1 117 ? 11.461 0.536 -10.360 1.00 79.12 117 VAL A C 1
ATOM 896 O O . VAL A 1 117 ? 11.825 0.537 -9.182 1.00 79.12 117 VAL A O 1
ATOM 899 N N . ARG A 1 118 ? 10.238 0.949 -10.712 1.00 80.25 118 ARG A N 1
ATOM 900 C CA . ARG A 1 118 ? 9.248 1.435 -9.730 1.00 80.25 118 ARG A CA 1
ATOM 901 C C . ARG A 1 118 ? 8.976 0.409 -8.627 1.00 80.25 118 ARG A C 1
ATOM 903 O O . ARG A 1 118 ? 8.857 0.783 -7.463 1.00 80.25 118 ARG A O 1
ATOM 910 N N . MET A 1 119 ? 8.956 -0.877 -8.987 1.00 81.56 119 MET A N 1
ATOM 911 C CA . MET A 1 119 ? 8.770 -1.986 -8.047 1.00 81.56 119 MET A CA 1
ATOM 912 C C . MET A 1 119 ? 9.817 -2.011 -6.918 1.00 81.56 119 MET A C 1
ATOM 914 O O . MET A 1 119 ? 9.480 -2.341 -5.783 1.00 81.56 119 MET A O 1
ATOM 918 N N . ASP A 1 120 ? 11.061 -1.594 -7.186 1.00 81.38 120 ASP A N 1
ATOM 919 C CA . ASP A 1 120 ? 12.129 -1.574 -6.175 1.00 81.38 120 ASP A CA 1
ATOM 920 C C . ASP A 1 120 ? 11.882 -0.525 -5.074 1.00 81.38 120 ASP A C 1
ATOM 922 O O . ASP A 1 120 ? 12.460 -0.610 -3.991 1.00 81.38 120 ASP A O 1
ATOM 926 N N . LEU A 1 121 ? 11.021 0.467 -5.333 1.00 82.81 121 LEU A N 1
ATOM 927 C CA . LEU A 1 121 ? 10.678 1.527 -4.382 1.00 82.81 121 LEU A CA 1
ATOM 928 C C . LEU A 1 121 ? 9.440 1.212 -3.543 1.00 82.81 121 LEU A C 1
ATOM 930 O O . LEU A 1 121 ? 9.211 1.876 -2.534 1.00 82.81 121 LEU A O 1
ATOM 934 N N . ILE A 1 122 ? 8.646 0.212 -3.932 1.00 84.19 122 ILE A N 1
ATOM 935 C CA . ILE A 1 122 ? 7.367 -0.068 -3.276 1.00 84.19 122 ILE A CA 1
ATOM 936 C C . ILE A 1 122 ? 7.579 -0.508 -1.832 1.00 84.19 122 ILE A C 1
ATOM 938 O O . ILE A 1 122 ? 6.980 0.069 -0.931 1.00 84.19 122 ILE A O 1
ATOM 942 N N . LEU A 1 123 ? 8.443 -1.499 -1.603 1.00 84.00 123 LEU A N 1
ATOM 943 C CA . LEU A 1 123 ? 8.705 -2.016 -0.260 1.00 84.00 123 LEU A CA 1
ATOM 944 C C . LEU A 1 123 ? 9.258 -0.945 0.696 1.00 84.00 123 LEU A C 1
ATOM 946 O O . LEU A 1 123 ? 8.676 -0.779 1.766 1.00 84.00 123 LEU A O 1
ATOM 950 N N . PRO A 1 124 ? 10.311 -0.171 0.354 1.00 85.94 124 PRO A N 1
ATOM 951 C CA . PRO A 1 124 ? 10.804 0.863 1.263 1.00 85.94 124 PRO A CA 1
ATOM 952 C C . PRO A 1 124 ? 9.795 2.000 1.476 1.00 85.94 124 PRO A C 1
ATOM 954 O O . PRO A 1 124 ? 9.694 2.515 2.589 1.00 85.94 124 PRO A O 1
ATOM 957 N N . ALA A 1 125 ? 9.020 2.383 0.455 1.00 87.12 125 ALA A N 1
ATOM 958 C CA . ALA A 1 125 ? 7.975 3.394 0.614 1.00 87.12 125 ALA A CA 1
ATOM 959 C C . ALA A 1 125 ? 6.828 2.899 1.507 1.00 87.12 125 ALA A C 1
ATOM 961 O O . ALA A 1 125 ? 6.350 3.643 2.362 1.00 87.12 125 ALA A O 1
ATOM 962 N N . ALA A 1 126 ? 6.419 1.640 1.337 1.00 89.62 126 ALA A N 1
ATOM 963 C CA . ALA A 1 126 ? 5.418 1.001 2.175 1.00 89.62 126 ALA A CA 1
ATOM 964 C C . ALA A 1 126 ? 5.887 0.928 3.624 1.00 89.62 126 ALA A C 1
ATOM 966 O O . ALA A 1 126 ? 5.155 1.361 4.504 1.00 89.62 126 ALA A O 1
ATOM 967 N N . GLN A 1 127 ? 7.119 0.479 3.871 1.00 90.75 127 GLN A N 1
ATOM 968 C CA . GLN A 1 127 ? 7.664 0.428 5.226 1.00 90.75 127 GLN A CA 1
ATOM 969 C C . GLN A 1 127 ? 7.674 1.817 5.876 1.00 90.75 127 GLN A C 1
ATOM 971 O O . GLN A 1 127 ? 7.136 1.992 6.963 1.00 90.75 127 GLN A O 1
ATOM 976 N N . ALA A 1 128 ? 8.177 2.836 5.171 1.00 92.69 128 ALA A N 1
ATOM 977 C CA . ALA A 1 128 ? 8.208 4.206 5.685 1.00 92.69 128 ALA A CA 1
ATOM 978 C C . ALA A 1 128 ? 6.809 4.789 5.969 1.00 92.69 128 ALA A C 1
ATOM 980 O O . ALA A 1 128 ? 6.673 5.717 6.774 1.00 92.69 128 ALA A O 1
ATOM 981 N N . PHE A 1 129 ? 5.778 4.286 5.285 1.00 93.50 129 PHE A N 1
ATOM 982 C CA . PHE A 1 129 ? 4.385 4.592 5.585 1.00 93.50 129 PHE A CA 1
ATOM 983 C C . PHE A 1 129 ? 3.906 3.845 6.837 1.00 93.50 129 PHE A C 1
ATOM 985 O O . PHE A 1 129 ? 3.393 4.492 7.748 1.00 93.50 129 PHE A O 1
ATOM 992 N N . VAL A 1 130 ? 4.117 2.525 6.908 1.00 93.88 130 VAL A N 1
ATOM 993 C CA . VAL A 1 130 ? 3.729 1.666 8.045 1.00 93.88 130 VAL A CA 1
ATOM 994 C C . VAL A 1 130 ? 4.318 2.166 9.354 1.00 93.88 130 VAL A C 1
ATOM 996 O O . VAL A 1 130 ? 3.595 2.268 10.341 1.00 93.88 130 VAL A O 1
ATOM 999 N N . ASP A 1 131 ? 5.585 2.576 9.345 1.00 93.62 131 ASP A N 1
ATOM 1000 C CA . ASP A 1 131 ? 6.287 3.096 10.523 1.00 93.62 131 ASP A CA 1
ATOM 1001 C C . ASP A 1 131 ? 5.621 4.351 11.120 1.00 93.62 131 ASP A C 1
ATOM 1003 O O . ASP A 1 131 ? 5.879 4.717 12.267 1.00 93.62 131 ASP A O 1
ATOM 1007 N N . LYS A 1 132 ? 4.774 5.039 10.343 1.00 94.19 132 LYS A N 1
ATOM 1008 C CA . LYS A 1 132 ? 4.038 6.242 10.757 1.00 94.19 132 LYS A CA 1
ATOM 1009 C C . LYS A 1 132 ? 2.564 5.977 11.049 1.00 94.19 132 LYS A C 1
ATOM 1011 O O . LYS A 1 132 ? 1.869 6.902 11.475 1.00 94.19 132 LYS A O 1
ATOM 1016 N N . VAL A 1 133 ? 2.074 4.762 10.808 1.00 93.00 133 VAL A N 1
ATOM 1017 C CA . VAL A 1 133 ? 0.694 4.390 11.124 1.00 93.00 133 VAL A CA 1
ATOM 1018 C C . VAL A 1 133 ? 0.544 4.328 12.651 1.00 93.00 133 VAL A C 1
ATOM 1020 O O . VAL A 1 133 ? 1.338 3.654 13.312 1.00 93.00 133 VAL A O 1
ATOM 1023 N N . PRO A 1 134 ? -0.451 5.023 13.238 1.00 91.81 134 PRO A N 1
ATOM 1024 C CA . PRO A 1 134 ? -0.695 4.976 14.675 1.00 91.81 134 PRO A CA 1
ATOM 1025 C C . PRO A 1 134 ? -0.902 3.543 15.187 1.00 91.81 134 PRO A C 1
ATOM 1027 O O . PRO A 1 134 ? -1.485 2.711 14.488 1.00 91.81 134 PRO A O 1
ATOM 1030 N N . PRO A 1 135 ? -0.453 3.225 16.413 1.00 89.06 135 PRO A N 1
ATOM 1031 C CA . PRO A 1 135 ? -0.485 1.858 16.915 1.00 89.06 135 PRO A CA 1
ATOM 1032 C C . PRO A 1 135 ? -1.903 1.307 17.143 1.00 89.06 135 PRO A C 1
ATOM 1034 O O . PRO A 1 135 ? -2.086 0.088 17.175 1.00 89.06 135 PRO A O 1
ATOM 1037 N N . ASP A 1 136 ? -2.877 2.195 17.301 1.00 88.81 136 ASP A N 1
ATOM 1038 C CA . ASP A 1 136 ? -4.304 1.937 17.498 1.00 88.81 136 ASP A CA 1
ATOM 1039 C C . ASP A 1 136 ? -5.122 1.999 16.195 1.00 88.81 136 ASP A C 1
ATOM 1041 O O . ASP A 1 136 ? -6.342 1.838 16.223 1.00 88.81 136 ASP A O 1
ATOM 1045 N N . ALA A 1 137 ? -4.469 2.224 15.052 1.00 92.38 137 ALA A N 1
ATOM 1046 C CA . ALA A 1 137 ? -5.114 2.201 13.751 1.00 92.38 137 ALA A CA 1
ATOM 1047 C C . ALA A 1 137 ? -5.145 0.787 13.153 1.00 92.38 137 ALA A C 1
ATOM 1049 O O . ALA A 1 137 ? -4.230 -0.020 13.348 1.00 92.38 137 ALA A O 1
ATOM 1050 N N . ASN A 1 138 ? -6.182 0.518 12.361 1.00 92.19 138 ASN A N 1
ATOM 1051 C CA . ASN A 1 138 ? -6.250 -0.675 11.531 1.00 92.19 138 ASN A CA 1
ATOM 1052 C C . ASN A 1 138 ? -5.402 -0.472 10.277 1.00 92.19 138 ASN A C 1
ATOM 1054 O O . ASN A 1 138 ? -5.484 0.571 9.621 1.00 92.19 138 ASN A O 1
ATOM 1058 N N . LEU A 1 139 ? -4.636 -1.491 9.914 1.00 94.50 139 LEU A N 1
ATOM 1059 C CA . LEU A 1 139 ? -3.821 -1.508 8.709 1.00 94.50 139 LEU A CA 1
ATOM 1060 C C . LEU A 1 139 ? -4.118 -2.780 7.917 1.00 94.50 139 LEU A C 1
ATOM 1062 O O . LEU A 1 139 ? -4.243 -3.857 8.490 1.00 94.50 139 LEU A O 1
ATOM 1066 N N . GLY A 1 140 ? -4.270 -2.652 6.607 1.00 94.06 140 GLY A N 1
ATOM 1067 C CA . GLY A 1 140 ? -4.475 -3.770 5.693 1.00 94.06 140 GLY A CA 1
ATOM 1068 C C . GLY A 1 140 ? -3.640 -3.604 4.433 1.00 94.06 140 GLY A C 1
ATOM 1069 O O . GLY A 1 140 ? -3.292 -2.483 4.043 1.00 94.06 140 GLY A O 1
ATOM 1070 N N . PHE A 1 141 ? -3.354 -4.727 3.781 1.00 94.19 141 PHE A N 1
ATOM 1071 C CA . PHE A 1 141 ? -2.586 -4.773 2.545 1.00 94.19 141 PHE A CA 1
ATOM 1072 C C . PHE A 1 141 ? -3.304 -5.578 1.481 1.00 94.19 141 PHE A C 1
ATOM 1074 O O . PHE A 1 141 ? -3.673 -6.737 1.683 1.00 94.19 141 PHE A O 1
ATOM 1081 N N . MET A 1 142 ? -3.410 -4.981 0.303 1.00 94.31 142 MET A N 1
ATOM 1082 C CA . MET A 1 142 ? -3.905 -5.642 -0.891 1.00 94.31 142 MET A CA 1
ATOM 1083 C C . MET A 1 142 ? -2.908 -5.472 -2.027 1.00 94.31 142 MET A C 1
ATOM 1085 O O . MET A 1 142 ? -2.172 -4.486 -2.099 1.00 94.31 142 MET A O 1
ATOM 1089 N N . LYS A 1 143 ? -2.908 -6.427 -2.949 1.00 91.31 143 LYS A N 1
ATOM 1090 C CA . LYS A 1 143 ? -2.214 -6.297 -4.227 1.00 91.31 143 LYS A CA 1
ATOM 1091 C C . LYS A 1 143 ? -3.193 -6.487 -5.369 1.00 91.31 143 LYS A C 1
ATOM 1093 O O . LYS A 1 143 ? -4.051 -7.368 -5.330 1.00 91.31 143 LYS A O 1
ATOM 1098 N N . PHE A 1 144 ? -3.046 -5.677 -6.398 1.00 89.88 144 PHE A N 1
ATOM 1099 C CA . PHE A 1 144 ? -3.732 -5.852 -7.661 1.00 89.88 144 PHE A CA 1
ATOM 1100 C C . PHE A 1 144 ? -2.768 -6.500 -8.653 1.00 89.88 144 PHE A C 1
ATOM 1102 O O . PHE A 1 144 ? -1.758 -5.909 -9.008 1.00 89.88 144 PHE A O 1
ATOM 1109 N N . GLU A 1 145 ? -3.048 -7.720 -9.099 1.00 87.56 145 GLU A N 1
ATOM 1110 C CA . GLU A 1 145 ? -2.164 -8.468 -9.995 1.00 87.56 145 GLU A CA 1
ATOM 1111 C C . GLU A 1 145 ? -2.993 -9.254 -11.016 1.00 87.56 145 GLU A C 1
ATOM 1113 O O . GLU A 1 145 ? -3.985 -9.901 -10.677 1.00 87.56 145 GLU A O 1
ATOM 1118 N N . GLY A 1 146 ? -2.617 -9.184 -12.296 1.00 84.69 146 GLY A N 1
ATOM 1119 C CA . GLY A 1 146 ? -3.306 -9.929 -13.357 1.00 84.69 146 GLY A CA 1
ATOM 1120 C C . GLY A 1 146 ? -4.802 -9.605 -13.484 1.00 84.69 146 GLY A C 1
ATOM 1121 O O . GLY A 1 146 ? -5.597 -10.492 -13.787 1.00 84.69 146 GLY A O 1
ATOM 1122 N N . GLY A 1 147 ? -5.200 -8.357 -13.206 1.00 84.75 147 GLY A N 1
ATOM 1123 C CA . GLY A 1 147 ? -6.603 -7.931 -13.262 1.00 84.75 147 GLY A CA 1
ATOM 1124 C C . GLY A 1 147 ? -7.446 -8.336 -12.049 1.00 84.75 147 GLY A C 1
ATOM 1125 O O . GLY A 1 147 ? -8.658 -8.129 -12.065 1.00 84.75 147 GLY A O 1
ATOM 1126 N N . LYS A 1 148 ? -6.838 -8.921 -11.011 1.00 87.88 148 LYS A N 1
ATOM 1127 C CA . LYS A 1 148 ? -7.520 -9.374 -9.795 1.00 87.88 148 LYS A CA 1
ATOM 1128 C C . LYS A 1 148 ? -6.945 -8.683 -8.567 1.00 87.88 148 LYS A C 1
ATOM 1130 O O . LYS A 1 148 ? -5.749 -8.416 -8.501 1.00 87.88 148 LYS A O 1
ATOM 1135 N N . LEU A 1 149 ? -7.809 -8.419 -7.593 1.00 88.69 149 LEU A N 1
ATOM 1136 C CA . LEU A 1 149 ? -7.414 -7.933 -6.278 1.00 88.69 149 LEU A CA 1
ATOM 1137 C C . LEU A 1 149 ? -7.211 -9.130 -5.348 1.00 88.69 149 LEU A C 1
ATOM 1139 O O . LEU A 1 149 ? -8.051 -10.028 -5.300 1.00 88.69 149 LEU A O 1
ATOM 1143 N N . TYR A 1 150 ? -6.106 -9.127 -4.617 1.00 91.25 150 TYR A N 1
ATOM 1144 C CA . TYR A 1 150 ? -5.790 -10.119 -3.603 1.00 91.25 150 TYR A CA 1
ATOM 1145 C C . TYR A 1 150 ? -5.563 -9.407 -2.280 1.00 91.25 150 TYR A C 1
ATOM 1147 O O . TYR A 1 150 ? -4.752 -8.483 -2.197 1.00 91.25 150 TYR A O 1
ATOM 1155 N N . GLU A 1 151 ? -6.253 -9.865 -1.246 1.00 92.56 151 GLU A N 1
ATOM 1156 C CA . GLU A 1 151 ? -5.940 -9.494 0.125 1.00 92.56 151 GLU A CA 1
ATOM 1157 C C . GLU A 1 151 ? -4.690 -10.255 0.572 1.00 92.56 151 GLU A C 1
ATOM 1159 O O . GLU A 1 151 ? -4.616 -11.478 0.453 1.00 92.56 151 GLU A O 1
ATOM 1164 N N . VAL A 1 152 ? -3.674 -9.513 1.010 1.00 92.38 152 VAL A N 1
ATOM 1165 C CA . VAL A 1 152 ? -2.407 -10.068 1.508 1.00 92.38 152 VAL A CA 1
ATOM 1166 C C . VAL A 1 152 ? -2.416 -10.077 3.029 1.00 92.38 152 VAL A C 1
ATOM 1168 O O . VAL A 1 152 ? -2.024 -11.063 3.646 1.00 92.38 152 VAL A O 1
ATOM 1171 N N . VAL A 1 153 ? -2.886 -8.977 3.617 1.00 91.75 153 VAL A N 1
ATOM 1172 C CA . VAL A 1 153 ? -3.115 -8.838 5.052 1.00 91.75 153 VAL A CA 1
ATOM 1173 C C . VAL A 1 153 ? -4.500 -8.219 5.223 1.00 91.75 153 VAL A C 1
ATOM 1175 O O . VAL A 1 153 ? -4.713 -7.116 4.704 1.00 91.75 153 VAL A O 1
ATOM 1178 N N . PRO A 1 154 ? -5.438 -8.895 5.909 1.00 91.12 154 PRO A N 1
ATOM 1179 C CA . PRO A 1 154 ? -6.761 -8.338 6.155 1.00 91.12 154 PRO A CA 1
ATOM 1180 C C . PRO A 1 154 ? -6.648 -7.054 6.967 1.00 91.12 154 PRO A C 1
ATOM 1182 O O . PRO A 1 154 ? -5.740 -6.906 7.779 1.00 91.12 154 PRO A O 1
ATOM 1185 N N . LEU A 1 155 ? -7.565 -6.114 6.757 1.00 90.31 155 LEU A N 1
ATOM 1186 C CA . LEU A 1 155 ? -7.597 -4.874 7.528 1.00 90.31 155 LEU A CA 1
ATOM 1187 C C . LEU A 1 155 ? -7.832 -5.183 9.015 1.00 90.31 155 LEU A C 1
ATOM 1189 O O . LEU A 1 155 ? -8.852 -5.768 9.371 1.00 90.31 155 LEU A O 1
ATOM 1193 N N . GLY A 1 156 ? -6.907 -4.773 9.882 1.00 88.56 156 GLY A N 1
ATOM 1194 C CA . GLY A 1 156 ? -7.013 -5.056 11.312 1.00 88.56 156 GLY A CA 1
ATOM 1195 C C . GLY A 1 156 ? -5.917 -4.424 12.162 1.00 88.56 156 GLY A C 1
ATOM 1196 O O . GLY A 1 156 ? -5.006 -3.760 11.658 1.00 88.56 156 GLY A O 1
ATOM 1197 N N . LEU A 1 157 ? -6.030 -4.623 13.474 1.00 87.88 157 LEU A N 1
ATOM 1198 C CA . LEU A 1 157 ? -5.071 -4.135 14.461 1.00 87.88 157 LEU A CA 1
ATOM 1199 C C . LEU A 1 157 ? -3.769 -4.945 14.422 1.00 87.88 157 LEU A C 1
ATOM 1201 O O . LEU A 1 157 ? -3.774 -6.143 14.161 1.00 87.88 157 LEU A O 1
ATOM 1205 N N . ASN A 1 158 ? -2.659 -4.294 14.780 1.00 84.75 158 ASN A N 1
ATOM 1206 C CA . ASN A 1 158 ? -1.330 -4.911 14.917 1.00 84.75 158 ASN A CA 1
ATOM 1207 C C . ASN A 1 158 ? -0.736 -5.509 13.624 1.00 84.75 158 ASN A C 1
ATOM 1209 O O . ASN A 1 158 ? 0.141 -6.363 13.692 1.00 84.75 158 ASN A O 1
ATOM 1213 N N . ASN A 1 159 ? -1.150 -5.015 12.456 1.00 88.00 159 ASN A N 1
ATOM 1214 C CA . ASN A 1 159 ? -0.660 -5.451 11.140 1.00 88.00 159 ASN A CA 1
ATOM 1215 C C . ASN A 1 159 ? 0.591 -4.694 10.641 1.00 88.00 159 ASN A C 1
ATOM 1217 O O . ASN A 1 159 ? 0.751 -4.483 9.438 1.00 88.00 159 ASN A O 1
ATOM 1221 N N . ARG A 1 160 ? 1.445 -4.241 11.562 1.00 79.38 160 ARG A N 1
ATOM 1222 C CA . ARG A 1 160 ? 2.649 -3.435 11.298 1.00 79.38 160 ARG A CA 1
ATOM 1223 C C . ARG A 1 160 ? 3.923 -4.229 11.551 1.00 79.38 160 ARG A C 1
ATOM 1225 O O . ARG A 1 160 ? 3.912 -5.034 12.508 1.00 79.38 160 ARG A O 1
#